Protein AF-G0RBZ3-F1 (afdb_monomer_lite)

Sequence (158 aa):
MSDEHDSHSIGSASHVHPIERSDSSVSTTPSDQNEPIIHQPIPTRPRLPSRKSSGPLVVPRDSSAVGPVDSHFGPDDVRAMSPRRTNEDLDKLGKEAREELRKHAKLLQESLLTIFNRIEAVREEHDKLDNNNKFLQKYIGDLMSTSKITATGSRGKK

Organism: Hypocrea jecorina (strain QM6a) (NCBI:txid431241)

Foldseek 3Di:
DDDDDDDDDDPPDPPPDDPDDPPDDDDDDDDDDDDPPPPDPDPDDPDDPDDDDDPDPDDDPPDPPDDPDPDDADPPRPVVVDDDDDPVNVVVVVVVVVVVVVVVVVVVVVVVVVVVVVVVVVVVVVVVVVVVVVVVVVVVVVVVVVCVVVVVVPPPDD

Radius of gyration: 41.79 Å; chains: 1; bounding box: 90×66×111 Å

pLDDT: mean 75.43, std 19.44, range [35.72, 98.69]

Secondary structure (DSSP, 8-state):
----------------------------PPPSS------PPP-PPPPPP-PPP-------TT-TTSS-------TT-TTTSS-PPPHHHHHHHHHHHHHHHHHHHHHHHHHHHHHHHHHHHHHHHHHHHHHHHHHHHHHHHHHHHHHHHHHHTTS---

Structure (mmCIF, N/CA/C/O backbone):
data_AF-G0RBZ3-F1
#
_entry.id   AF-G0RBZ3-F1
#
loop_
_atom_site.group_PDB
_atom_site.id
_atom_site.type_symbol
_atom_site.label_atom_id
_atom_site.label_alt_id
_atom_site.label_comp_id
_atom_site.label_asym_id
_atom_site.label_entity_id
_atom_site.label_seq_id
_atom_site.pdbx_PDB_ins_code
_atom_site.Cartn_x
_atom_site.Cartn_y
_atom_site.Cartn_z
_atom_site.occupancy
_atom_site.B_iso_or_equiv
_atom_site.auth_seq_id
_atom_site.auth_comp_id
_atom_site.auth_asym_id
_atom_site.auth_atom_id
_atom_site.pdbx_PDB_model_num
ATOM 1 N N . MET A 1 1 ? -18.140 -24.881 13.057 1.00 43.56 1 MET A N 1
ATOM 2 C CA . MET A 1 1 ? -17.902 -26.338 13.102 1.00 43.56 1 MET A CA 1
ATOM 3 C C . MET A 1 1 ? -17.734 -26.753 11.650 1.00 43.56 1 MET A C 1
ATOM 5 O O . MET A 1 1 ? -18.714 -26.680 10.928 1.00 43.56 1 MET A O 1
ATOM 9 N N . SER A 1 2 ? -16.530 -26.935 11.118 1.00 42.66 2 SER A N 1
ATOM 10 C CA . SER A 1 2 ? -15.400 -27.667 11.701 1.00 42.66 2 SER A CA 1
ATOM 11 C C . SER A 1 2 ? -14.045 -27.040 11.360 1.00 42.66 2 SER A C 1
ATOM 13 O O . SER A 1 2 ? -13.880 -26.459 10.289 1.00 42.66 2 SER A O 1
ATOM 15 N N . ASP A 1 3 ? -13.125 -27.170 12.312 1.00 43.09 3 ASP A N 1
ATOM 16 C CA . ASP A 1 3 ? -11.684 -26.961 12.197 1.00 43.09 3 ASP A CA 1
ATOM 17 C C . ASP A 1 3 ? -11.029 -28.042 11.330 1.00 43.09 3 ASP A C 1
ATOM 19 O O . ASP A 1 3 ? -11.391 -29.207 11.460 1.00 43.09 3 ASP A O 1
ATOM 23 N N . GLU A 1 4 ? -10.010 -27.673 10.551 1.00 47.19 4 GLU A N 1
ATOM 24 C CA . GLU A 1 4 ? -8.848 -28.533 10.296 1.00 47.19 4 GLU A CA 1
ATOM 25 C C . GLU A 1 4 ? -7.664 -27.668 9.837 1.00 47.19 4 GLU A C 1
ATOM 27 O O . GLU A 1 4 ? -7.682 -27.016 8.791 1.00 47.19 4 GLU A O 1
ATOM 32 N N . HIS A 1 5 ? -6.648 -27.612 10.697 1.00 44.94 5 HIS A N 1
ATOM 33 C CA . HIS A 1 5 ? -5.318 -27.119 10.385 1.00 44.94 5 HIS A CA 1
ATOM 34 C C . HIS A 1 5 ? -4.581 -28.196 9.594 1.00 44.94 5 HIS A C 1
ATOM 36 O O . HIS A 1 5 ? -4.490 -29.320 10.075 1.00 44.94 5 HIS A O 1
ATOM 42 N N . ASP A 1 6 ? -3.949 -27.825 8.481 1.00 40.25 6 ASP A N 1
ATOM 43 C CA . ASP A 1 6 ? -2.777 -28.563 8.029 1.00 40.25 6 ASP A CA 1
ATOM 44 C C . ASP A 1 6 ? -1.680 -27.623 7.535 1.00 40.25 6 ASP A C 1
ATOM 46 O O . ASP A 1 6 ? -1.848 -26.758 6.672 1.00 40.25 6 ASP A O 1
ATOM 50 N N . SER A 1 7 ? -0.543 -27.771 8.195 1.00 47.56 7 SER A N 1
ATOM 51 C CA . SER A 1 7 ? 0.681 -27.015 8.032 1.00 47.56 7 SER A CA 1
ATOM 52 C C . SER A 1 7 ? 1.616 -27.775 7.102 1.00 47.56 7 SER A C 1
ATOM 54 O O . SER A 1 7 ? 2.231 -28.755 7.518 1.00 47.56 7 SER A O 1
ATOM 56 N N . HIS A 1 8 ? 1.811 -27.278 5.881 1.00 39.62 8 HIS A N 1
ATOM 57 C CA . HIS A 1 8 ? 2.893 -27.744 5.017 1.00 39.62 8 HIS A CA 1
ATOM 58 C C . HIS A 1 8 ? 3.814 -26.592 4.627 1.00 39.62 8 HIS A C 1
ATOM 60 O O . HIS A 1 8 ? 3.578 -25.817 3.704 1.00 39.62 8 HIS A O 1
ATOM 66 N N . SER A 1 9 ? 4.895 -26.515 5.398 1.00 43.41 9 SER A N 1
ATOM 67 C CA . SER A 1 9 ? 6.136 -25.829 5.071 1.00 43.41 9 SER A CA 1
ATOM 68 C C . SER A 1 9 ? 6.732 -26.465 3.812 1.00 43.41 9 SER A C 1
ATOM 70 O O . SER A 1 9 ? 7.036 -27.658 3.814 1.00 43.41 9 SER A O 1
ATOM 72 N N . ILE A 1 10 ? 6.894 -25.697 2.734 1.00 43.69 10 ILE A N 1
ATOM 73 C CA . ILE A 1 10 ? 7.601 -26.146 1.531 1.00 43.69 10 ILE A CA 1
ATOM 74 C C . ILE A 1 10 ? 8.812 -25.238 1.373 1.00 43.69 10 ILE A C 1
ATOM 76 O O . ILE A 1 10 ? 8.726 -24.114 0.881 1.00 43.69 10 ILE A O 1
ATOM 80 N N . GLY A 1 11 ? 9.949 -25.732 1.862 1.00 35.72 11 GLY A N 1
ATOM 81 C CA . GLY A 1 11 ? 11.248 -25.153 1.571 1.00 35.72 11 GLY A CA 1
ATOM 82 C C . GLY A 1 11 ? 11.488 -25.184 0.066 1.00 35.72 11 GLY A C 1
ATOM 83 O O . GLY A 1 11 ? 11.382 -26.236 -0.564 1.00 35.72 11 GLY A O 1
ATOM 84 N N . SER A 1 12 ? 11.818 -24.025 -0.502 1.00 39.88 12 SER A N 1
ATOM 85 C CA . SER A 1 12 ? 12.295 -23.893 -1.876 1.00 39.88 12 SER A CA 1
ATOM 86 C C . SER A 1 12 ? 13.642 -24.598 -2.017 1.00 39.88 12 SER A C 1
ATOM 88 O O . SER A 1 12 ? 14.704 -23.987 -1.914 1.00 39.88 12 SER A O 1
ATOM 90 N N . ALA A 1 13 ? 13.593 -25.911 -2.228 1.00 43.94 13 ALA A N 1
ATOM 91 C CA . ALA A 1 13 ? 14.715 -26.677 -2.725 1.00 43.94 13 ALA A CA 1
ATOM 92 C C . ALA A 1 13 ? 15.006 -26.200 -4.153 1.00 43.94 13 ALA A C 1
ATOM 94 O O . ALA A 1 13 ? 14.167 -26.278 -5.049 1.00 43.94 13 ALA A O 1
ATOM 95 N N . SER A 1 14 ? 16.206 -25.663 -4.329 1.00 45.31 14 SER A N 1
ATOM 96 C CA . SER A 1 14 ? 16.840 -25.318 -5.595 1.00 45.31 14 SER A CA 1
ATOM 97 C C . SER A 1 14 ? 16.641 -26.422 -6.636 1.00 45.31 14 SER A C 1
ATOM 99 O O . SER A 1 14 ? 17.312 -27.456 -6.594 1.00 45.31 14 SER A O 1
ATOM 101 N N . HIS A 1 15 ? 15.724 -26.199 -7.576 1.00 40.47 15 HIS A N 1
ATOM 102 C CA . HIS A 1 15 ? 15.528 -27.065 -8.727 1.00 40.47 15 HIS A CA 1
ATOM 103 C C . HIS A 1 15 ? 16.666 -26.812 -9.725 1.00 40.47 15 HIS A C 1
ATOM 105 O O . HIS A 1 15 ? 16.614 -25.925 -10.573 1.00 40.47 15 HIS A O 1
ATOM 111 N N . VAL A 1 16 ? 17.754 -27.560 -9.555 1.00 45.50 16 VAL A N 1
ATOM 112 C CA . VAL A 1 16 ? 18.815 -27.679 -10.552 1.00 45.50 16 VAL A CA 1
ATOM 113 C C . VAL A 1 16 ? 18.256 -28.566 -11.659 1.00 45.50 16 VAL A C 1
ATOM 115 O O . VAL A 1 16 ? 18.153 -29.775 -11.482 1.00 45.50 16 VAL A O 1
ATOM 118 N N . HIS A 1 17 ? 17.848 -27.975 -12.780 1.00 49.06 17 HIS A N 1
ATOM 119 C CA . HIS A 1 17 ? 17.523 -28.742 -13.980 1.00 49.06 17 HIS A CA 1
ATOM 120 C C . HIS A 1 17 ? 18.808 -29.419 -14.484 1.00 49.06 17 HIS A C 1
ATOM 122 O O . HIS A 1 17 ? 19.746 -28.706 -14.860 1.00 49.06 17 HIS A O 1
ATOM 128 N N . PRO A 1 18 ? 18.904 -30.760 -14.512 1.00 54.59 18 PRO A N 1
ATOM 129 C CA . PRO A 1 18 ? 19.984 -31.399 -15.233 1.00 54.59 18 PRO A CA 1
ATOM 130 C C . PRO A 1 18 ? 19.702 -31.203 -16.723 1.00 54.59 18 PRO A C 1
ATOM 132 O O . PRO A 1 18 ? 18.629 -31.536 -17.221 1.00 54.59 18 PRO A O 1
ATOM 135 N N . ILE A 1 19 ? 20.656 -30.612 -17.439 1.00 55.06 19 ILE A N 1
ATOM 136 C CA . ILE A 1 19 ? 20.645 -30.595 -18.902 1.00 55.06 19 ILE A CA 1
ATOM 137 C C . ILE A 1 19 ? 20.833 -32.047 -19.342 1.00 55.06 19 ILE A C 1
ATOM 139 O O . ILE A 1 19 ? 21.954 -32.557 -19.361 1.00 55.06 19 ILE A O 1
ATOM 143 N N . GLU A 1 20 ? 19.733 -32.730 -19.644 1.00 51.28 20 GLU A N 1
ATOM 144 C CA . GLU A 1 20 ? 19.790 -34.032 -20.292 1.00 51.28 20 GLU A CA 1
ATOM 145 C C . GLU A 1 20 ? 20.354 -33.844 -21.700 1.00 51.28 20 GLU A C 1
ATOM 147 O O . GLU A 1 20 ? 19.774 -33.178 -22.560 1.00 51.28 20 GLU A O 1
ATOM 152 N N . ARG A 1 21 ? 21.546 -34.397 -21.927 1.00 53.53 21 ARG A N 1
ATOM 153 C CA . ARG A 1 21 ? 22.134 -34.498 -23.260 1.00 53.53 21 ARG A CA 1
ATOM 154 C C . ARG A 1 21 ? 21.439 -35.662 -23.957 1.00 53.53 21 ARG A C 1
ATOM 156 O O . ARG A 1 21 ? 21.652 -36.816 -23.601 1.00 53.53 21 ARG A O 1
ATOM 163 N N . SER A 1 22 ? 20.573 -35.354 -24.918 1.00 52.97 22 SER A N 1
ATOM 164 C CA . SER A 1 22 ? 19.951 -36.360 -25.776 1.00 52.97 22 SER A CA 1
ATOM 165 C C . SER A 1 22 ? 20.988 -36.922 -26.750 1.00 52.97 22 SER A C 1
ATOM 167 O O . SER A 1 22 ? 21.150 -36.426 -27.863 1.00 52.97 22 SER A O 1
ATOM 169 N N . ASP A 1 23 ? 21.686 -37.975 -26.338 1.00 53.31 23 ASP A N 1
ATOM 170 C CA . ASP A 1 23 ? 22.561 -38.760 -27.208 1.00 53.31 23 ASP A CA 1
ATOM 171 C C . ASP A 1 23 ? 21.753 -39.919 -27.818 1.00 53.31 23 ASP A C 1
ATOM 173 O O . ASP A 1 23 ? 22.007 -41.097 -27.569 1.00 53.31 23 ASP A O 1
ATOM 177 N N . SER A 1 24 ? 20.719 -39.608 -28.601 1.00 50.03 24 SER A N 1
ATOM 178 C CA . SER A 1 24 ? 19.924 -40.632 -29.284 1.00 50.03 24 SER A CA 1
ATOM 179 C C . SER A 1 24 ? 20.700 -41.194 -30.480 1.00 50.03 24 SER A C 1
ATOM 181 O O . SER A 1 24 ? 20.631 -40.670 -31.592 1.00 50.03 24 SER A O 1
ATOM 183 N N . SER A 1 25 ? 21.446 -42.271 -30.236 1.00 50.47 25 SER A N 1
ATOM 184 C CA . SER A 1 25 ? 22.011 -43.141 -31.270 1.00 50.47 25 SER A CA 1
ATOM 185 C C . SER A 1 25 ? 21.053 -44.313 -31.480 1.00 50.47 25 SER A C 1
ATOM 187 O O . SER A 1 25 ? 21.053 -45.260 -30.697 1.00 50.47 25 SER A O 1
ATOM 189 N N . VAL A 1 26 ? 20.207 -44.255 -32.512 1.00 57.97 26 VAL A N 1
ATOM 190 C CA . VAL A 1 26 ? 19.445 -45.432 -32.951 1.00 57.97 26 VAL A CA 1
ATOM 191 C C . VAL A 1 26 ? 20.432 -46.390 -33.622 1.00 57.97 26 VAL A C 1
ATOM 193 O O . VAL A 1 26 ? 20.972 -46.106 -34.687 1.00 57.97 26 VAL A O 1
ATOM 196 N N . SER A 1 27 ? 20.717 -47.500 -32.945 1.00 50.28 27 SER A N 1
ATOM 197 C CA . SER A 1 27 ? 21.435 -48.645 -33.500 1.00 50.28 27 SER A CA 1
ATOM 198 C C . SER A 1 27 ? 20.389 -49.651 -33.966 1.00 50.28 27 SER A C 1
ATOM 200 O O . SER A 1 27 ? 19.731 -50.284 -33.144 1.00 50.28 27 SER A O 1
ATOM 202 N N . THR A 1 28 ? 20.178 -49.758 -35.275 1.00 53.69 28 THR A N 1
ATOM 203 C CA . THR A 1 28 ? 19.342 -50.804 -35.870 1.00 53.69 28 THR A CA 1
ATOM 204 C C . THR A 1 28 ? 20.204 -52.035 -36.144 1.00 53.69 28 THR A C 1
ATOM 206 O O . THR A 1 28 ? 21.032 -52.044 -37.052 1.00 53.69 28 THR A O 1
ATOM 209 N N . THR A 1 29 ? 20.023 -53.090 -35.350 1.00 54.47 29 THR A N 1
ATOM 210 C CA . THR A 1 29 ? 20.493 -54.441 -35.681 1.00 54.47 29 THR A CA 1
ATOM 211 C C . THR A 1 29 ? 19.477 -55.103 -36.621 1.00 54.47 29 THR A C 1
ATOM 213 O O . THR A 1 29 ? 18.275 -54.993 -36.372 1.00 54.47 29 THR A O 1
ATOM 216 N N . PRO A 1 30 ? 19.892 -55.780 -37.708 1.00 47.78 30 PRO A N 1
ATOM 217 C CA . PRO A 1 30 ? 18.943 -56.487 -38.556 1.00 47.78 30 PRO A CA 1
ATOM 218 C C . PRO A 1 30 ? 18.509 -57.777 -37.850 1.00 47.78 30 PRO A C 1
ATOM 220 O O . PRO A 1 30 ? 19.339 -58.620 -37.515 1.00 47.78 30 PRO A O 1
ATOM 223 N N . SER A 1 31 ? 17.208 -57.915 -37.599 1.00 43.69 31 SER A N 1
ATOM 224 C CA . SER A 1 31 ? 16.583 -59.192 -37.254 1.00 43.69 31 SER A CA 1
ATOM 225 C C . SER A 1 31 ? 15.957 -59.761 -38.525 1.00 43.69 31 SER A C 1
ATOM 227 O O . SER A 1 31 ? 15.218 -59.060 -39.216 1.00 43.69 31 SER A O 1
ATOM 229 N N . ASP A 1 32 ? 16.304 -61.005 -38.853 1.00 56.09 32 ASP A N 1
ATOM 230 C CA . ASP A 1 32 ? 15.738 -61.775 -39.960 1.00 56.09 32 ASP A CA 1
ATOM 231 C C . ASP A 1 32 ? 14.233 -61.965 -39.748 1.00 56.09 32 ASP A C 1
ATOM 233 O O . ASP A 1 32 ? 13.823 -62.846 -38.989 1.00 56.09 32 ASP A O 1
ATOM 237 N N . GLN A 1 33 ? 13.418 -61.130 -40.403 1.00 53.00 33 GLN A N 1
ATOM 238 C CA . GLN A 1 33 ? 12.020 -61.410 -40.752 1.00 53.00 33 GLN A CA 1
ATOM 239 C C . GLN A 1 33 ? 11.442 -60.308 -41.664 1.00 53.00 33 GLN A C 1
ATOM 241 O O . GLN A 1 33 ? 10.968 -59.277 -41.211 1.00 53.00 33 GLN A O 1
ATOM 246 N N . ASN A 1 34 ? 11.524 -60.557 -42.974 1.00 57.09 34 ASN A N 1
ATOM 247 C CA . ASN A 1 34 ? 10.521 -60.274 -44.013 1.00 57.09 34 ASN A CA 1
ATOM 248 C C . ASN A 1 34 ? 9.634 -59.000 -43.908 1.00 57.09 34 ASN A C 1
ATOM 250 O O . ASN A 1 34 ? 8.420 -59.091 -44.067 1.00 57.09 34 ASN A O 1
ATOM 254 N N . GLU A 1 35 ? 10.229 -57.816 -43.741 1.00 55.66 35 GLU A N 1
ATOM 255 C CA . GLU A 1 35 ? 9.562 -56.507 -43.889 1.00 55.66 35 GLU A CA 1
ATOM 256 C C . GLU A 1 35 ? 10.208 -55.697 -45.037 1.00 55.66 35 GLU A C 1
ATOM 258 O O . GLU A 1 35 ? 11.412 -55.840 -45.283 1.00 55.66 35 GLU A O 1
ATOM 263 N N . PRO A 1 36 ? 9.459 -54.849 -45.777 1.00 53.50 36 PRO A N 1
ATOM 264 C CA . PRO A 1 36 ? 10.002 -54.073 -46.887 1.00 53.50 36 PRO A CA 1
ATOM 265 C C . PRO A 1 36 ? 11.036 -53.063 -46.374 1.00 53.50 36 PRO A C 1
ATOM 267 O O . PRO A 1 36 ? 10.714 -52.077 -45.712 1.00 53.50 36 PRO A O 1
ATOM 270 N N . ILE A 1 37 ? 12.302 -53.317 -46.702 1.00 59.62 37 ILE A N 1
ATOM 271 C CA . ILE A 1 37 ? 13.450 -52.485 -46.342 1.00 59.62 37 ILE A CA 1
ATOM 272 C C . ILE A 1 37 ? 13.285 -51.113 -47.009 1.00 59.62 37 ILE A C 1
ATOM 274 O O . ILE A 1 37 ? 13.530 -50.939 -48.204 1.00 59.62 37 ILE A O 1
ATOM 278 N N . ILE A 1 38 ? 12.861 -50.113 -46.235 1.00 60.59 38 ILE A N 1
ATOM 279 C CA . ILE A 1 38 ? 12.893 -48.712 -46.652 1.00 60.59 38 ILE A CA 1
ATOM 280 C C . ILE A 1 38 ? 14.372 -48.307 -46.740 1.00 60.59 38 ILE A C 1
ATOM 282 O O . ILE A 1 38 ? 14.997 -47.943 -45.746 1.00 60.59 38 ILE A O 1
ATOM 286 N N . HIS A 1 39 ? 14.946 -48.390 -47.944 1.00 60.34 39 HIS A N 1
ATOM 287 C CA . HIS A 1 39 ? 16.285 -47.895 -48.275 1.00 60.34 39 HIS A CA 1
ATOM 288 C C . HIS A 1 39 ? 16.308 -46.357 -48.273 1.00 60.34 39 HIS A C 1
ATOM 290 O O . HIS A 1 39 ? 16.490 -45.718 -49.308 1.00 60.34 39 HIS A O 1
ATOM 296 N N . GLN A 1 40 ? 16.101 -45.734 -47.115 1.00 67.06 40 GLN A N 1
ATOM 297 C CA . GLN A 1 40 ? 16.446 -44.327 -46.947 1.00 67.06 40 GLN A CA 1
ATOM 298 C C . GLN A 1 40 ? 17.955 -44.229 -46.685 1.00 67.06 40 GLN A C 1
ATOM 300 O O . GLN A 1 40 ? 18.455 -44.890 -45.770 1.00 67.06 40 GLN A O 1
ATOM 305 N N . PRO A 1 41 ? 18.714 -43.447 -47.477 1.00 73.00 41 PRO A N 1
ATOM 306 C CA . PRO A 1 41 ? 20.130 -43.250 -47.215 1.00 73.00 41 PRO A CA 1
ATOM 307 C C . PRO A 1 41 ? 20.286 -42.573 -45.854 1.00 73.00 41 PRO A C 1
ATOM 309 O O . PRO A 1 41 ? 19.720 -41.507 -45.614 1.00 73.00 41 PRO A O 1
ATOM 312 N N . ILE A 1 42 ? 21.053 -43.201 -44.962 1.00 74.56 42 ILE A N 1
ATOM 313 C CA . ILE A 1 42 ? 21.401 -42.637 -43.655 1.00 74.56 42 ILE A CA 1
ATOM 314 C C . ILE A 1 42 ? 22.051 -41.267 -43.908 1.00 74.56 42 ILE A C 1
ATOM 316 O O . ILE A 1 42 ? 23.078 -41.219 -44.594 1.00 74.56 42 ILE A O 1
ATOM 320 N N . PRO A 1 43 ? 21.495 -40.154 -43.389 1.00 75.75 43 PRO A N 1
ATOM 321 C CA . PRO A 1 43 ? 22.079 -38.834 -43.573 1.00 75.75 43 PRO A CA 1
ATOM 322 C C . PRO A 1 43 ? 23.495 -38.808 -42.998 1.00 75.75 43 PRO A C 1
ATOM 324 O O . PRO A 1 43 ? 23.706 -38.822 -41.784 1.00 75.75 43 PRO A O 1
ATOM 327 N N . THR A 1 44 ? 24.499 -38.791 -43.870 1.00 76.50 44 THR A N 1
ATOM 328 C CA . THR A 1 44 ? 25.891 -38.689 -43.441 1.00 76.50 44 THR A CA 1
ATOM 329 C C . THR A 1 44 ? 26.151 -37.268 -42.967 1.00 76.50 44 THR A C 1
ATOM 331 O O . THR A 1 44 ? 26.032 -36.320 -43.745 1.00 76.50 44 THR A O 1
ATOM 334 N N . ARG A 1 45 ? 26.529 -37.109 -41.694 1.00 80.25 45 ARG A N 1
ATOM 335 C CA . ARG A 1 45 ? 26.946 -35.814 -41.145 1.00 80.25 45 ARG A CA 1
ATOM 336 C C . ARG A 1 45 ? 28.090 -35.242 -42.006 1.00 80.25 45 ARG A C 1
ATOM 338 O O . ARG A 1 45 ? 29.111 -35.921 -42.152 1.00 80.25 45 ARG A O 1
ATOM 345 N N . PRO A 1 46 ? 27.973 -34.007 -42.531 1.00 83.88 46 PRO A N 1
ATOM 346 C CA . PRO A 1 46 ? 29.070 -33.333 -43.216 1.00 83.88 46 PRO A CA 1
ATOM 347 C C . PRO A 1 46 ? 30.322 -33.304 -42.338 1.00 83.88 46 PRO A C 1
ATOM 349 O O . PRO A 1 46 ? 30.243 -33.043 -41.133 1.00 83.88 46 PRO A O 1
ATOM 352 N N . ARG A 1 47 ? 31.489 -33.588 -42.925 1.00 80.62 47 ARG A N 1
ATOM 353 C CA . ARG A 1 47 ? 32.753 -33.566 -42.183 1.00 80.62 47 ARG A CA 1
ATOM 354 C C . ARG A 1 47 ? 33.006 -32.150 -41.672 1.00 80.62 47 ARG A C 1
ATOM 356 O O . ARG A 1 47 ? 33.094 -31.211 -42.458 1.00 80.62 47 ARG A O 1
ATOM 363 N N . LEU A 1 48 ? 33.126 -32.013 -40.352 1.00 78.88 48 LEU A N 1
ATOM 364 C CA . LEU A 1 48 ? 33.532 -30.756 -39.734 1.00 78.88 48 LEU A CA 1
ATOM 365 C C . LEU A 1 48 ? 34.917 -30.366 -40.278 1.00 78.88 48 LEU A C 1
ATOM 367 O O . LEU A 1 48 ? 35.802 -31.228 -40.326 1.00 78.88 48 LEU A O 1
ATOM 371 N N . PRO A 1 49 ? 35.129 -29.102 -40.680 1.00 81.44 49 PRO A N 1
ATOM 372 C CA . PRO A 1 49 ? 36.446 -28.627 -41.075 1.00 81.44 49 PRO A CA 1
ATOM 373 C C . PRO A 1 49 ? 37.452 -28.894 -39.955 1.00 81.44 49 PRO A C 1
ATOM 375 O O . PRO A 1 49 ? 37.190 -28.592 -38.787 1.00 81.44 49 PRO A O 1
ATOM 378 N N . SER A 1 50 ? 38.609 -29.455 -40.305 1.00 79.81 50 SER A N 1
ATOM 379 C CA . SER A 1 50 ? 39.698 -29.661 -39.352 1.00 79.81 50 SER A CA 1
ATOM 380 C C . SER A 1 50 ? 40.151 -28.306 -38.808 1.00 79.81 50 SER A C 1
ATOM 382 O O . SER A 1 50 ? 40.743 -27.503 -39.531 1.00 79.81 50 SER A O 1
ATOM 384 N N . ARG A 1 51 ? 39.874 -28.028 -37.532 1.00 78.44 51 ARG A N 1
ATOM 385 C CA . ARG A 1 51 ? 40.389 -26.832 -36.855 1.00 78.44 51 ARG A CA 1
ATOM 386 C C . ARG A 1 51 ? 41.851 -27.082 -36.481 1.00 78.44 51 ARG A C 1
ATOM 388 O O . ARG A 1 51 ? 42.165 -28.113 -35.896 1.00 78.44 51 ARG A O 1
ATOM 395 N N . LYS A 1 52 ? 42.746 -26.146 -36.810 1.00 81.12 52 LYS A N 1
ATOM 396 C CA . LYS A 1 52 ? 44.130 -26.157 -36.304 1.00 81.12 52 LYS A CA 1
ATOM 397 C C . LYS A 1 52 ? 44.092 -26.042 -34.774 1.00 81.12 52 LYS A C 1
ATOM 399 O O . LYS A 1 52 ? 43.271 -25.284 -34.253 1.00 81.12 52 LYS A O 1
ATOM 404 N N . SER A 1 53 ? 44.950 -26.771 -34.060 1.00 77.69 53 SER A N 1
ATOM 405 C CA . SER A 1 53 ? 45.099 -26.589 -32.615 1.00 77.69 53 SER A CA 1
ATOM 406 C C . SER A 1 53 ? 45.579 -25.160 -32.342 1.00 77.69 53 SER A C 1
ATOM 408 O O . SER A 1 53 ? 46.624 -24.735 -32.833 1.00 77.69 53 SER A O 1
ATOM 410 N N . SER A 1 54 ? 44.791 -24.380 -31.600 1.00 73.31 54 SER A N 1
ATOM 411 C CA . SER A 1 54 ? 45.243 -23.087 -31.090 1.00 73.31 54 SER A CA 1
ATOM 412 C C . SER A 1 54 ? 46.243 -23.377 -29.978 1.00 73.31 54 SER A C 1
ATOM 414 O O . SER A 1 54 ? 45.871 -23.995 -28.981 1.00 73.31 54 SER A O 1
ATOM 416 N N . GLY A 1 55 ? 47.507 -23.009 -30.182 1.00 80.50 55 GLY A N 1
ATOM 417 C CA . GLY A 1 55 ? 48.566 -23.155 -29.186 1.00 80.50 55 GLY A CA 1
ATOM 418 C C . GLY A 1 55 ? 48.276 -22.414 -27.867 1.00 80.50 55 GLY A C 1
ATOM 419 O O . GLY A 1 55 ? 47.172 -21.909 -27.657 1.00 80.50 55 GLY A O 1
ATOM 420 N N . PRO A 1 56 ? 49.256 -22.351 -26.952 1.00 77.00 56 PRO A N 1
ATOM 421 C CA . PRO A 1 56 ? 49.072 -21.755 -25.632 1.00 77.00 56 PRO A CA 1
ATOM 422 C C . PRO A 1 56 ? 48.529 -20.323 -25.719 1.00 77.00 56 PRO A C 1
ATOM 424 O O . PRO A 1 56 ? 49.038 -19.492 -26.464 1.00 77.00 56 PRO A O 1
ATOM 427 N N . LEU A 1 57 ? 47.504 -20.042 -24.911 1.00 70.44 57 LEU A N 1
ATOM 428 C CA . LEU A 1 57 ? 46.748 -18.782 -24.879 1.00 70.44 57 LEU A CA 1
ATOM 429 C C . LEU A 1 57 ? 47.520 -17.615 -24.222 1.00 70.44 57 LEU A C 1
ATOM 431 O O . LEU A 1 57 ? 46.932 -16.595 -23.872 1.00 70.44 57 LEU A O 1
ATOM 435 N N . VAL A 1 58 ? 48.824 -17.788 -23.991 1.00 79.00 58 VAL A N 1
ATOM 436 C CA . VAL A 1 58 ? 49.675 -16.830 -23.281 1.00 79.00 58 VAL A CA 1
ATOM 437 C C . VAL A 1 58 ? 50.142 -15.775 -24.269 1.00 79.00 58 VAL A C 1
ATOM 439 O O . VAL A 1 58 ? 50.977 -16.039 -25.131 1.00 79.00 58 VAL A O 1
ATOM 442 N N . VAL A 1 59 ? 49.602 -14.570 -24.126 1.00 77.25 59 VAL A N 1
ATOM 443 C CA . VAL A 1 59 ? 49.982 -13.415 -24.933 1.00 77.25 59 VAL A CA 1
ATOM 444 C C . VAL A 1 59 ? 50.799 -12.448 -24.062 1.00 77.25 59 VAL A C 1
ATOM 446 O O . VAL A 1 59 ? 50.358 -12.128 -22.955 1.00 77.25 59 VAL A O 1
ATOM 449 N N . PRO A 1 60 ? 51.987 -11.990 -24.508 1.00 84.69 60 PRO A N 1
ATOM 450 C CA . PRO A 1 60 ? 52.766 -10.975 -23.800 1.00 84.69 60 PRO A CA 1
ATOM 451 C C . PRO A 1 60 ? 51.959 -9.700 -23.540 1.00 84.69 60 PRO A C 1
ATOM 453 O O . PRO A 1 60 ? 51.140 -9.299 -24.366 1.00 84.69 60 PRO A O 1
ATOM 456 N N . ARG A 1 61 ? 52.229 -9.039 -22.409 1.00 77.50 61 ARG A N 1
ATOM 457 C CA . ARG A 1 61 ? 51.468 -7.873 -21.927 1.00 77.50 61 ARG A CA 1
ATOM 458 C C . ARG A 1 61 ? 51.448 -6.689 -22.906 1.00 77.50 61 ARG A C 1
ATOM 460 O O . ARG A 1 61 ? 50.486 -5.932 -22.894 1.00 77.50 61 ARG A O 1
ATOM 467 N N . ASP A 1 62 ? 52.454 -6.590 -23.773 1.00 80.25 62 ASP A N 1
ATOM 468 C CA . ASP A 1 62 ? 52.610 -5.510 -24.757 1.00 80.25 62 ASP A CA 1
ATOM 469 C C . ASP A 1 62 ? 52.154 -5.915 -26.174 1.00 80.25 62 ASP A C 1
ATOM 471 O O . ASP A 1 62 ? 52.438 -5.232 -27.157 1.00 80.25 62 ASP A O 1
ATOM 475 N N . SER A 1 63 ? 51.480 -7.061 -26.319 1.00 75.62 63 SER A N 1
ATOM 476 C CA . SER A 1 63 ? 51.015 -7.535 -27.622 1.00 75.62 63 SER A CA 1
ATOM 477 C C . SER A 1 63 ? 49.758 -6.797 -28.081 1.00 75.62 63 SER A C 1
ATOM 479 O O . SER A 1 63 ? 48.754 -6.750 -27.374 1.00 75.62 63 SER A O 1
ATOM 481 N N . SER A 1 64 ? 49.765 -6.335 -29.332 1.00 70.69 64 SER A N 1
ATOM 482 C CA . SER A 1 64 ? 48.592 -5.778 -30.021 1.00 70.69 64 SER A CA 1
ATOM 483 C C . SER A 1 64 ? 47.503 -6.812 -30.344 1.00 70.69 64 SER A C 1
ATOM 485 O O . SER A 1 64 ? 46.450 -6.451 -30.860 1.00 70.69 64 SER A O 1
ATOM 487 N N . ALA A 1 65 ? 47.731 -8.097 -30.047 1.00 66.88 65 ALA A N 1
ATOM 488 C CA . ALA A 1 65 ? 46.775 -9.176 -30.291 1.00 66.88 65 ALA A CA 1
ATOM 489 C C . ALA A 1 65 ? 45.614 -9.224 -29.276 1.00 66.88 65 ALA A C 1
ATOM 491 O O . ALA A 1 65 ? 44.676 -9.997 -29.468 1.00 66.88 65 ALA A O 1
ATOM 492 N N . VAL A 1 66 ? 45.669 -8.434 -28.195 1.00 67.56 66 VAL A N 1
ATOM 493 C CA . VAL A 1 66 ? 44.643 -8.393 -27.142 1.00 67.56 66 VAL A CA 1
ATOM 494 C C . VAL A 1 66 ? 44.072 -6.981 -27.041 1.00 67.56 66 VAL A C 1
ATOM 496 O O . VAL A 1 66 ? 44.745 -6.044 -26.628 1.00 67.56 66 VAL A O 1
ATOM 499 N N . GLY A 1 67 ? 42.806 -6.838 -27.420 1.00 67.00 67 GLY A N 1
ATOM 500 C CA . GLY A 1 67 ? 42.046 -5.591 -27.396 1.00 67.00 67 GLY A CA 1
ATOM 501 C C . GLY A 1 67 ? 40.689 -5.788 -28.076 1.00 67.00 67 GLY A C 1
ATOM 502 O O . GLY A 1 67 ? 40.436 -6.875 -28.601 1.00 67.00 67 GLY A O 1
ATOM 503 N N . PRO A 1 68 ? 39.795 -4.785 -28.069 1.00 63.16 68 PRO A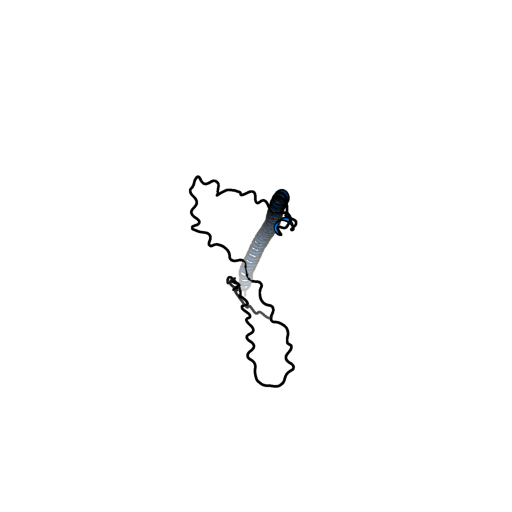 N 1
ATOM 504 C CA . PRO A 1 68 ? 38.597 -4.812 -28.900 1.00 63.16 68 PRO A CA 1
ATOM 505 C C . PRO A 1 68 ? 39.020 -4.962 -30.367 1.00 63.16 68 PRO A C 1
ATOM 507 O O . PRO A 1 68 ? 39.542 -4.029 -30.969 1.00 63.16 68 PRO A O 1
ATOM 510 N N . VAL A 1 69 ? 38.879 -6.167 -30.919 1.00 67.88 69 VAL A N 1
ATOM 511 C CA . VAL A 1 69 ? 39.170 -6.423 -32.330 1.00 67.88 69 VAL A CA 1
ATOM 512 C C . VAL A 1 69 ? 37.945 -6.001 -33.120 1.00 67.88 69 VAL A C 1
ATOM 514 O O . VAL A 1 69 ? 36.887 -6.633 -33.001 1.00 67.88 69 VAL A O 1
ATOM 517 N N . ASP A 1 70 ? 38.100 -4.965 -33.943 1.00 65.19 70 ASP A N 1
ATOM 518 C CA . ASP A 1 70 ? 37.125 -4.623 -34.972 1.00 65.19 70 ASP A CA 1
ATOM 519 C C . ASP A 1 70 ? 36.979 -5.822 -35.906 1.00 65.19 70 ASP A C 1
ATOM 521 O O . ASP A 1 70 ? 37.808 -6.133 -36.763 1.00 65.19 70 ASP A O 1
ATOM 525 N N . SER A 1 71 ? 35.927 -6.585 -35.643 1.00 69.75 71 SER A N 1
ATOM 526 C CA . SER A 1 71 ? 35.645 -7.825 -36.336 1.00 69.75 71 SER A CA 1
ATOM 527 C C . SER A 1 71 ? 35.033 -7.461 -37.682 1.00 69.75 71 SER A C 1
ATOM 529 O O . SER A 1 71 ? 33.833 -7.213 -37.771 1.00 69.75 71 SER A O 1
ATOM 531 N N . HIS A 1 72 ? 35.846 -7.404 -38.736 1.00 71.69 72 HIS A N 1
ATOM 532 C CA . HIS A 1 72 ? 35.330 -7.252 -40.093 1.00 71.69 72 HIS A CA 1
ATOM 533 C C . HIS A 1 72 ? 34.596 -8.531 -40.505 1.00 71.69 72 HIS A C 1
ATOM 535 O O . HIS A 1 72 ? 35.203 -9.558 -40.809 1.00 71.69 72 HIS A O 1
ATOM 541 N N . PHE A 1 73 ? 33.269 -8.469 -40.477 1.00 75.25 73 PHE A N 1
ATOM 542 C CA . PHE A 1 73 ? 32.402 -9.527 -40.977 1.00 75.25 73 PHE A CA 1
ATOM 543 C C . PHE A 1 73 ? 32.281 -9.375 -42.498 1.00 75.25 73 PHE A C 1
ATOM 545 O O . PHE A 1 73 ? 31.949 -8.297 -42.990 1.00 75.25 73 PHE A O 1
ATOM 552 N N . GLY A 1 74 ? 32.604 -10.434 -43.243 1.00 79.19 74 GLY A N 1
ATOM 553 C CA . GLY A 1 74 ? 32.454 -10.449 -44.698 1.00 79.19 74 GLY A CA 1
ATOM 554 C C . GLY A 1 74 ? 30.980 -10.425 -45.130 1.00 79.19 74 GLY A C 1
ATOM 555 O O . GLY A 1 74 ? 30.106 -10.711 -44.311 1.00 79.19 74 GLY A O 1
ATOM 556 N N . PRO A 1 75 ? 30.692 -10.127 -46.410 1.00 74.38 75 PRO A N 1
ATOM 557 C CA . PRO A 1 75 ? 29.322 -10.038 -46.929 1.00 74.38 75 PRO A CA 1
ATOM 558 C C . PRO A 1 75 ? 28.514 -11.345 -46.811 1.00 74.38 75 PRO A C 1
ATOM 560 O O . PRO A 1 75 ? 27.295 -11.282 -46.720 1.00 74.38 75 PRO A O 1
ATOM 563 N N . ASP A 1 76 ? 29.183 -12.501 -46.727 1.00 79.31 76 ASP A N 1
ATOM 564 C CA . ASP A 1 76 ? 28.557 -13.820 -46.520 1.00 79.31 76 ASP A CA 1
ATOM 565 C C . ASP A 1 76 ? 28.590 -14.299 -45.049 1.00 79.31 76 ASP A C 1
ATOM 567 O O . ASP A 1 76 ? 28.217 -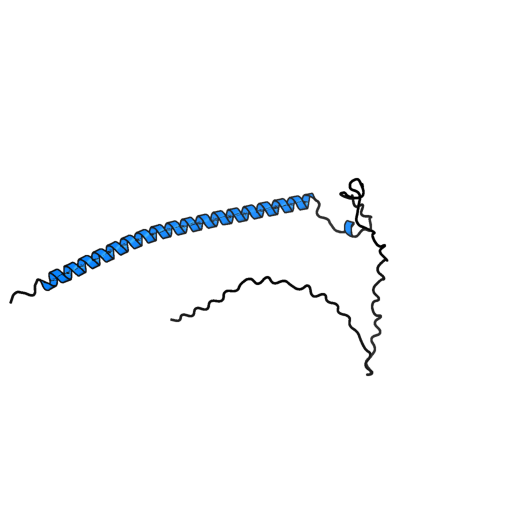15.435 -44.746 1.00 79.31 76 ASP A O 1
ATOM 571 N N . ASP A 1 77 ? 29.064 -13.479 -44.100 1.00 82.62 77 ASP A N 1
ATOM 572 C CA . ASP A 1 77 ? 29.083 -13.866 -42.686 1.00 82.62 77 ASP A CA 1
ATOM 573 C C . ASP A 1 77 ? 27.660 -13.819 -42.115 1.00 82.62 77 ASP A C 1
ATOM 575 O O . ASP A 1 77 ? 27.025 -12.767 -42.030 1.00 82.62 77 ASP A O 1
ATOM 579 N N . VAL A 1 78 ? 27.172 -14.964 -41.643 1.00 71.06 78 VAL A N 1
ATOM 580 C CA . VAL A 1 78 ? 25.860 -15.106 -40.990 1.00 71.06 78 VAL A CA 1
ATOM 581 C C . VAL A 1 78 ? 25.639 -14.107 -39.849 1.00 71.06 78 VAL A C 1
ATOM 583 O O . VAL A 1 78 ? 24.509 -13.711 -39.575 1.00 71.06 78 VAL A O 1
ATOM 586 N N . ARG A 1 79 ? 26.716 -13.648 -39.199 1.00 70.50 79 ARG A N 1
ATOM 587 C CA . ARG A 1 79 ? 26.665 -12.654 -38.123 1.00 70.50 79 ARG A CA 1
ATOM 588 C C . ARG A 1 79 ? 26.402 -11.234 -38.635 1.00 70.50 79 ARG A C 1
ATOM 590 O O . ARG A 1 79 ? 26.016 -10.386 -37.831 1.00 70.50 79 ARG A O 1
ATOM 597 N N . ALA A 1 80 ? 26.647 -10.949 -39.911 1.00 69.81 80 ALA A N 1
ATOM 598 C CA . ALA A 1 80 ? 26.266 -9.700 -40.577 1.00 69.81 80 ALA A CA 1
ATOM 599 C C . ALA A 1 80 ? 24.823 -9.745 -41.118 1.00 69.81 80 ALA A C 1
ATOM 601 O O . ALA A 1 80 ? 24.235 -8.701 -41.379 1.00 69.81 80 ALA A O 1
ATOM 602 N N . MET A 1 81 ? 24.239 -10.942 -41.233 1.00 70.00 81 MET A N 1
ATOM 603 C CA . MET A 1 81 ? 22.915 -11.173 -41.822 1.00 70.00 81 MET A CA 1
ATOM 604 C C . MET A 1 81 ? 21.758 -11.140 -40.808 1.00 70.00 81 MET A C 1
ATOM 606 O O . MET A 1 81 ? 20.595 -11.125 -41.206 1.00 70.00 81 MET A O 1
ATOM 610 N N . SER A 1 82 ? 22.035 -11.116 -39.498 1.00 60.75 82 SER A N 1
ATOM 611 C CA . SER A 1 82 ? 21.011 -10.924 -38.460 1.00 60.75 82 SER A CA 1
ATOM 612 C C . SER A 1 82 ? 20.873 -9.440 -38.096 1.00 60.75 82 SER A C 1
ATOM 614 O O . SER A 1 82 ? 21.904 -8.832 -37.786 1.00 60.75 82 SER A O 1
ATOM 616 N N . PRO A 1 83 ? 19.654 -8.863 -38.024 1.00 78.12 83 PRO A N 1
ATOM 617 C CA . PRO A 1 83 ? 19.456 -7.524 -37.475 1.00 78.12 83 PRO A CA 1
ATOM 618 C C . PRO A 1 83 ? 20.038 -7.450 -36.059 1.00 78.12 83 PRO A C 1
ATOM 620 O O . PRO A 1 83 ? 19.540 -8.090 -35.133 1.00 78.12 83 PRO A O 1
ATOM 623 N N . ARG A 1 84 ? 21.133 -6.708 -35.886 1.00 71.44 84 ARG A N 1
ATOM 624 C CA . ARG A 1 84 ? 21.718 -6.458 -34.567 1.00 71.44 84 ARG A CA 1
ATOM 625 C C . ARG A 1 84 ? 21.080 -5.197 -34.007 1.00 71.44 84 ARG A C 1
ATOM 627 O O . ARG A 1 84 ? 21.069 -4.174 -34.686 1.00 71.44 84 ARG A O 1
ATOM 634 N N . ARG A 1 85 ? 20.588 -5.263 -32.767 1.00 67.00 85 ARG A N 1
ATOM 635 C CA . ARG A 1 85 ? 20.310 -4.051 -31.986 1.00 67.00 85 ARG A CA 1
ATOM 636 C C . ARG A 1 85 ? 21.576 -3.203 -31.967 1.00 67.00 85 ARG A C 1
ATOM 638 O O . ARG A 1 85 ? 22.659 -3.734 -31.704 1.00 67.00 85 ARG A O 1
ATOM 645 N N . THR A 1 86 ? 21.447 -1.924 -32.291 1.00 76.94 86 THR A N 1
ATOM 646 C CA . THR A 1 86 ? 22.576 -0.996 -32.208 1.00 76.94 86 THR A CA 1
ATOM 647 C C . THR A 1 86 ? 22.984 -0.849 -30.737 1.00 76.94 86 THR A C 1
ATOM 649 O O . THR A 1 86 ? 22.197 -1.126 -29.830 1.00 76.94 86 THR A O 1
ATOM 652 N N . ASN A 1 87 ? 24.222 -0.429 -30.461 1.00 74.81 87 ASN A N 1
ATOM 653 C CA . ASN A 1 87 ? 24.647 -0.164 -29.077 1.00 74.81 87 ASN A CA 1
ATOM 654 C C . ASN A 1 87 ? 23.725 0.868 -28.390 1.00 74.81 87 ASN A C 1
ATOM 656 O O . ASN A 1 87 ? 23.437 0.748 -27.203 1.00 74.81 87 ASN A O 1
ATOM 660 N N . GLU A 1 88 ? 23.189 1.817 -29.163 1.00 81.50 88 GLU A N 1
ATOM 661 C CA . GLU A 1 88 ? 22.195 2.796 -28.714 1.00 81.50 88 GLU A CA 1
ATOM 662 C C . GLU A 1 88 ? 20.881 2.140 -28.251 1.00 81.50 88 GLU A C 1
ATOM 664 O O . GLU A 1 88 ? 20.348 2.505 -27.200 1.00 81.50 88 GLU A O 1
ATOM 669 N N . ASP A 1 89 ? 20.388 1.121 -28.965 1.00 86.00 89 ASP A N 1
ATOM 670 C CA . ASP A 1 89 ? 19.185 0.378 -28.567 1.00 86.00 89 ASP A CA 1
ATOM 671 C C . ASP A 1 89 ? 19.383 -0.375 -27.245 1.00 86.00 89 ASP A C 1
ATOM 673 O O . ASP A 1 89 ? 18.460 -0.463 -26.429 1.00 86.00 89 ASP A O 1
ATOM 677 N N . LEU A 1 90 ? 20.579 -0.930 -27.019 1.00 83.94 90 LEU A N 1
ATOM 678 C CA . LEU A 1 90 ? 20.913 -1.621 -25.770 1.00 83.94 90 LEU A CA 1
ATOM 679 C C . LEU A 1 90 ? 20.963 -0.648 -24.589 1.00 83.94 90 LEU A C 1
ATOM 681 O O . LEU A 1 90 ? 20.429 -0.953 -23.519 1.00 83.94 90 LEU A O 1
ATOM 685 N N . ASP A 1 91 ? 21.537 0.537 -24.791 1.00 86.56 91 ASP A N 1
ATOM 686 C CA . ASP A 1 91 ? 21.568 1.586 -23.774 1.00 86.56 91 ASP A CA 1
ATOM 687 C C . ASP A 1 91 ? 20.165 2.105 -23.450 1.00 86.56 91 ASP A C 1
ATOM 689 O O . ASP A 1 91 ? 19.832 2.299 -22.277 1.00 86.56 91 ASP A O 1
ATOM 693 N N . LYS A 1 92 ? 19.312 2.291 -24.466 1.00 91.44 92 LYS A N 1
ATOM 694 C CA . LYS A 1 92 ? 17.914 2.706 -24.289 1.00 91.44 92 LYS A CA 1
ATOM 695 C C . LYS A 1 92 ? 17.119 1.661 -23.511 1.00 91.44 92 LYS A C 1
ATOM 697 O O . LYS A 1 92 ? 16.498 2.004 -22.506 1.00 91.44 92 LYS A O 1
ATOM 702 N N . LEU A 1 93 ? 17.229 0.387 -23.887 1.00 90.44 93 LEU A N 1
ATOM 703 C CA . LEU A 1 93 ? 16.588 -0.717 -23.169 1.00 90.44 93 LEU A CA 1
ATOM 704 C C . LEU A 1 93 ? 17.065 -0.797 -21.708 1.00 90.44 93 LEU A C 1
ATOM 706 O O . LEU A 1 93 ? 16.269 -0.994 -20.790 1.00 90.44 93 LEU A O 1
ATOM 710 N N . GLY A 1 94 ? 18.364 -0.597 -21.472 1.00 91.62 94 GLY A N 1
ATOM 711 C CA . GLY A 1 94 ? 18.939 -0.576 -20.129 1.00 91.62 94 GLY A CA 1
ATOM 712 C C . GLY A 1 94 ? 18.499 0.624 -19.282 1.00 91.62 94 GLY A C 1
ATOM 713 O O . GLY A 1 94 ? 18.463 0.522 -18.052 1.00 91.62 94 GLY A O 1
ATOM 714 N N . LYS A 1 95 ? 18.184 1.769 -19.895 1.00 94.38 95 LYS A N 1
ATOM 715 C CA . LYS A 1 95 ? 17.609 2.931 -19.196 1.00 94.38 95 LYS A CA 1
ATOM 716 C C . LYS A 1 95 ? 16.144 2.685 -18.850 1.00 94.38 95 LYS A C 1
ATOM 718 O O . LYS A 1 95 ? 15.794 2.802 -17.678 1.00 94.38 95 LYS A O 1
ATOM 723 N N . GLU A 1 96 ? 15.346 2.231 -19.814 1.00 93.94 96 GLU A N 1
ATOM 724 C CA . GLU A 1 96 ? 13.923 1.911 -19.630 1.00 93.94 96 GLU A CA 1
ATOM 725 C C . GLU A 1 96 ? 13.717 0.863 -18.526 1.00 93.94 96 GLU A C 1
ATOM 727 O O . GLU A 1 96 ? 12.921 1.070 -17.613 1.00 93.94 96 GLU A O 1
ATOM 732 N N . ALA A 1 97 ? 14.511 -0.214 -18.515 1.00 95.12 97 ALA A N 1
ATOM 733 C CA . ALA A 1 97 ? 14.428 -1.234 -17.467 1.00 95.12 97 ALA A CA 1
ATOM 734 C C . ALA A 1 97 ? 14.716 -0.671 -16.060 1.00 95.12 97 ALA A C 1
ATOM 736 O O . ALA A 1 97 ? 14.067 -1.045 -15.081 1.00 95.12 97 ALA A O 1
ATOM 737 N N . ARG A 1 98 ? 15.682 0.252 -15.938 1.00 95.94 98 ARG A N 1
ATOM 738 C CA . ARG A 1 98 ? 16.004 0.898 -14.653 1.00 95.94 98 ARG A CA 1
ATOM 739 C C . ARG A 1 98 ? 14.935 1.898 -14.226 1.00 95.94 98 ARG A C 1
ATOM 741 O O . ARG A 1 98 ? 14.730 2.085 -13.027 1.00 95.94 98 ARG A O 1
ATOM 748 N N . GLU A 1 99 ? 14.313 2.588 -15.170 1.00 96.94 99 GLU A N 1
ATOM 749 C CA . GLU A 1 99 ? 13.212 3.512 -14.899 1.00 96.94 99 GLU A CA 1
ATOM 750 C C . GLU A 1 99 ? 11.970 2.759 -14.428 1.00 96.94 99 GLU A C 1
ATOM 752 O O . GLU A 1 99 ? 11.412 3.116 -13.388 1.00 96.94 99 GLU A O 1
ATOM 757 N N . GLU A 1 100 ? 11.614 1.663 -15.099 1.00 96.50 100 GLU A N 1
ATOM 758 C CA . GLU A 1 100 ? 10.480 0.827 -14.704 1.00 96.50 100 GLU A CA 1
ATOM 759 C C . GLU A 1 100 ? 10.709 0.217 -13.314 1.00 96.50 100 GLU A C 1
ATOM 761 O O . GLU A 1 100 ? 9.844 0.310 -12.443 1.00 96.50 100 GLU A O 1
ATOM 766 N N . LEU A 1 101 ? 11.917 -0.284 -13.024 1.00 97.12 101 LEU A N 1
ATOM 767 C CA . LEU A 1 101 ? 12.257 -0.779 -11.685 1.00 97.12 101 LEU A CA 1
ATOM 768 C C . LEU A 1 101 ? 12.087 0.301 -10.603 1.00 97.12 101 LEU A C 1
ATOM 770 O O . LEU A 1 101 ? 11.539 0.034 -9.532 1.00 97.12 101 LEU A O 1
ATOM 774 N N . ARG A 1 102 ? 12.524 1.539 -10.870 1.00 97.19 102 ARG A N 1
ATOM 775 C CA . ARG A 1 102 ? 12.336 2.658 -9.930 1.00 97.19 102 ARG A CA 1
ATOM 776 C C . ARG A 1 102 ? 10.866 3.005 -9.740 1.00 97.19 102 ARG A C 1
ATOM 778 O O . ARG A 1 102 ? 10.468 3.341 -8.627 1.00 97.19 102 ARG A O 1
ATOM 785 N N . LYS A 1 103 ? 10.068 2.940 -10.803 1.00 97.69 103 LYS A N 1
ATOM 786 C CA . LYS A 1 103 ? 8.626 3.180 -10.745 1.00 97.69 103 LYS A CA 1
ATOM 787 C C . LYS A 1 103 ? 7.931 2.128 -9.881 1.00 97.69 103 LYS A C 1
ATOM 789 O O . LYS A 1 103 ? 7.195 2.500 -8.971 1.00 97.69 103 LYS A O 1
ATOM 794 N N . HIS A 1 104 ? 8.240 0.846 -10.076 1.00 97.62 104 HIS A N 1
ATOM 795 C CA . HIS A 1 104 ? 7.735 -0.233 -9.223 1.00 97.62 104 HIS A CA 1
ATOM 796 C C . HIS A 1 104 ? 8.142 -0.061 -7.757 1.00 97.62 104 HIS A C 1
ATOM 798 O O . HIS A 1 104 ? 7.302 -0.204 -6.871 1.00 97.62 104 HIS A O 1
ATOM 804 N N . ALA A 1 105 ? 9.401 0.301 -7.488 1.00 98.00 105 ALA A N 1
ATOM 805 C CA . ALA A 1 105 ? 9.863 0.548 -6.125 1.00 98.00 105 ALA A CA 1
ATOM 806 C C . ALA A 1 105 ? 9.088 1.694 -5.448 1.00 98.00 105 ALA A C 1
ATOM 808 O O . ALA A 1 105 ? 8.706 1.567 -4.288 1.00 98.00 105 ALA A O 1
ATOM 809 N N . LYS A 1 106 ? 8.803 2.785 -6.175 1.00 98.00 106 LYS A N 1
ATOM 810 C CA . LYS A 1 106 ? 7.996 3.905 -5.660 1.00 98.00 106 LYS A CA 1
ATOM 811 C C . LYS A 1 106 ? 6.553 3.500 -5.366 1.00 98.00 106 LYS A C 1
ATOM 813 O O . LYS A 1 106 ? 6.051 3.821 -4.296 1.00 98.00 106 LYS A O 1
ATOM 818 N N . LEU A 1 107 ? 5.913 2.768 -6.277 1.00 97.94 107 LEU A N 1
ATOM 819 C CA . LEU A 1 107 ? 4.547 2.271 -6.073 1.00 97.94 107 LEU A CA 1
ATOM 820 C C . LEU A 1 107 ? 4.461 1.359 -4.847 1.00 97.94 107 LEU A C 1
ATOM 822 O O . LEU A 1 107 ? 3.528 1.464 -4.054 1.00 97.94 107 LEU A O 1
ATOM 826 N N . LEU A 1 108 ? 5.458 0.492 -4.662 1.00 98.25 108 LEU A N 1
ATOM 827 C CA . LEU A 1 108 ? 5.532 -0.362 -3.484 1.00 98.25 108 LEU A CA 1
ATOM 828 C C . LEU A 1 108 ? 5.691 0.463 -2.200 1.00 98.25 108 LEU A C 1
ATOM 830 O O . LEU A 1 108 ? 5.001 0.198 -1.221 1.00 98.25 108 LEU A O 1
ATOM 834 N N . GLN A 1 109 ? 6.560 1.477 -2.202 1.00 98.06 109 GLN A N 1
ATOM 835 C CA . GLN A 1 109 ? 6.735 2.377 -1.057 1.00 98.06 109 GLN A CA 1
ATOM 836 C C . GLN A 1 109 ? 5.441 3.116 -0.701 1.00 98.06 109 GLN A C 1
ATOM 838 O O . GLN A 1 109 ? 5.075 3.171 0.471 1.00 98.06 109 GLN A O 1
ATOM 843 N N . GLU A 1 110 ? 4.731 3.641 -1.698 1.00 98.06 110 GLU A N 1
ATOM 844 C CA . GLU A 1 110 ? 3.447 4.316 -1.502 1.00 98.06 110 GLU A CA 1
ATOM 845 C C . GLU A 1 110 ? 2.396 3.355 -0.932 1.00 98.06 110 GLU A C 1
ATOM 847 O O . GLU A 1 110 ? 1.773 3.654 0.086 1.00 98.06 110 GLU A O 1
ATOM 852 N N . SER A 1 111 ? 2.275 2.156 -1.512 1.00 98.31 111 SER A N 1
ATOM 853 C CA . SER A 1 111 ? 1.366 1.119 -1.018 1.00 98.31 111 SER A CA 1
ATOM 854 C C . SER A 1 111 ? 1.669 0.724 0.429 1.00 98.31 111 SER A C 1
ATOM 856 O O . SER A 1 111 ? 0.742 0.533 1.217 1.00 98.31 111 SER A O 1
ATOM 858 N N . LEU A 1 112 ? 2.948 0.590 0.794 1.00 98.44 112 LEU A N 1
ATOM 859 C CA . LEU A 1 112 ? 3.356 0.275 2.164 1.00 98.44 112 LEU A CA 1
ATOM 860 C C . LEU A 1 112 ? 3.008 1.411 3.129 1.00 98.44 112 LEU A C 1
ATOM 862 O O . LEU A 1 112 ? 2.529 1.141 4.228 1.00 98.44 112 LEU A O 1
ATOM 866 N N . LEU A 1 113 ? 3.184 2.667 2.714 1.00 98.31 113 LEU A N 1
ATOM 867 C CA . LEU A 1 113 ? 2.818 3.826 3.524 1.00 98.31 113 LEU A CA 1
ATOM 868 C C . LEU A 1 113 ? 1.303 3.896 3.763 1.00 98.31 113 LEU A C 1
ATOM 870 O O . LEU A 1 113 ? 0.862 4.158 4.881 1.00 98.31 113 LEU A O 1
ATOM 874 N N . THR A 1 11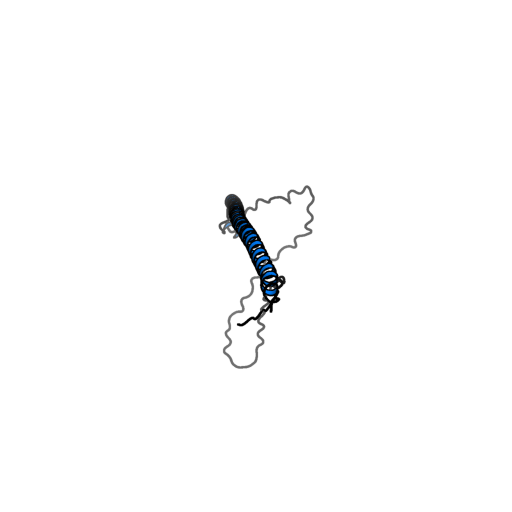4 ? 0.489 3.607 2.744 1.00 98.25 114 THR A N 1
ATOM 875 C CA . THR A 1 114 ? -0.971 3.528 2.896 1.00 98.25 114 THR A CA 1
ATOM 876 C C . THR A 1 114 ? -1.378 2.443 3.892 1.00 98.25 114 THR A C 1
ATOM 878 O O . THR A 1 114 ? -2.225 2.686 4.754 1.00 98.25 114 THR A O 1
ATOM 881 N N . ILE A 1 115 ? -0.772 1.254 3.802 1.00 98.38 115 ILE A N 1
ATOM 882 C CA . ILE A 1 115 ? -1.037 0.152 4.737 1.00 98.38 115 ILE A CA 1
ATOM 883 C C . ILE A 1 115 ? -0.628 0.547 6.157 1.00 98.38 115 ILE A C 1
ATOM 885 O O . ILE A 1 115 ? -1.406 0.340 7.084 1.00 98.38 115 ILE A O 1
ATOM 889 N N . PHE A 1 116 ? 0.545 1.160 6.324 1.00 98.50 116 PHE A N 1
ATOM 890 C CA . PHE A 1 116 ? 1.027 1.639 7.617 1.00 98.50 116 PHE A CA 1
ATOM 891 C C . PHE A 1 116 ? 0.032 2.609 8.270 1.00 98.50 116 PHE A C 1
ATOM 893 O O . PHE A 1 116 ? -0.399 2.377 9.396 1.00 98.50 116 PHE A O 1
ATOM 900 N N . ASN A 1 117 ? -0.426 3.628 7.537 1.00 98.44 117 ASN A N 1
ATOM 901 C CA . ASN A 1 117 ? -1.407 4.589 8.052 1.00 98.44 117 ASN A CA 1
ATOM 902 C C . ASN A 1 117 ? -2.731 3.918 8.449 1.00 98.44 117 ASN A C 1
ATOM 904 O O . ASN A 1 117 ? -3.350 4.290 9.444 1.00 98.44 117 ASN A O 1
ATOM 908 N N . ARG A 1 118 ? -3.169 2.908 7.688 1.00 98.50 118 ARG A N 1
ATOM 909 C CA . ARG A 1 118 ? -4.377 2.142 8.015 1.00 98.50 118 ARG A CA 1
ATOM 910 C C . ARG A 1 118 ? -4.201 1.318 9.292 1.00 98.50 118 ARG A C 1
ATOM 912 O O . ARG A 1 118 ? -5.137 1.240 10.080 1.00 98.50 118 ARG A O 1
ATOM 919 N N . ILE A 1 119 ? -3.029 0.718 9.494 1.00 98.56 119 ILE A N 1
ATOM 920 C CA . ILE A 1 119 ? -2.703 -0.025 10.718 1.00 98.56 119 ILE A CA 1
ATOM 921 C C . ILE A 1 119 ? -2.700 0.915 11.924 1.00 98.56 119 ILE A C 1
ATOM 923 O O . ILE A 1 119 ? -3.311 0.584 12.936 1.00 98.56 119 ILE A O 1
ATOM 927 N N . GLU A 1 120 ? -2.078 2.091 11.812 1.00 98.38 120 GLU A N 1
ATOM 928 C CA . GLU A 1 120 ? -2.058 3.082 12.895 1.00 98.38 120 GLU A CA 1
ATOM 929 C C . GLU A 1 120 ? -3.474 3.521 13.288 1.00 98.38 120 GLU A C 1
ATOM 931 O O . GLU A 1 120 ? -3.817 3.494 14.468 1.00 98.38 120 GLU A O 1
ATOM 936 N N . ALA A 1 121 ? -4.333 3.827 12.309 1.00 98.44 121 ALA A N 1
ATOM 937 C CA . ALA A 1 121 ? -5.723 4.200 12.574 1.00 98.44 121 ALA A CA 1
ATOM 938 C C . ALA A 1 121 ? -6.500 3.090 13.306 1.00 98.44 121 ALA A C 1
ATOM 940 O O . ALA A 1 121 ? -7.217 3.360 14.270 1.00 98.44 121 ALA A O 1
ATOM 941 N N . VAL A 1 122 ? -6.325 1.832 12.882 1.00 98.69 122 VAL A N 1
ATOM 942 C CA . VAL A 1 122 ? -6.940 0.674 13.550 1.00 98.69 122 VAL A CA 1
ATOM 943 C C . VAL A 1 122 ? -6.385 0.496 14.965 1.00 98.69 122 VAL A C 1
ATOM 945 O O . VAL A 1 122 ? -7.152 0.193 15.876 1.00 98.69 122 VAL A O 1
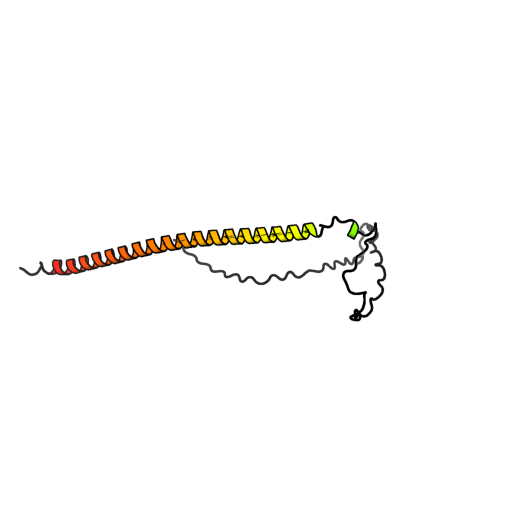ATOM 948 N N . ARG A 1 123 ? -5.079 0.709 15.181 1.00 98.50 123 ARG A N 1
ATOM 949 C CA . ARG A 1 123 ? -4.464 0.623 16.514 1.00 98.50 123 ARG A CA 1
ATOM 950 C C . ARG A 1 123 ? -5.063 1.655 17.466 1.00 98.50 123 ARG A C 1
ATOM 952 O O . ARG A 1 123 ? -5.453 1.298 18.569 1.00 98.50 123 ARG A O 1
ATOM 959 N N . GLU A 1 124 ? -5.190 2.908 17.037 1.00 98.31 124 GLU A N 1
ATOM 960 C CA . GLU A 1 124 ? -5.772 3.972 17.865 1.00 98.31 124 GLU A CA 1
ATOM 961 C C . GLU A 1 124 ? -7.241 3.711 18.225 1.00 98.31 124 GLU A C 1
ATOM 963 O O . GLU A 1 124 ? -7.676 3.992 19.346 1.00 98.31 124 GLU A O 1
ATOM 968 N N . GLU A 1 125 ? -8.027 3.185 17.282 1.00 98.12 125 GLU A N 1
ATOM 969 C CA . GLU A 1 125 ? -9.409 2.784 17.547 1.00 98.12 125 GLU A CA 1
ATOM 970 C C . GLU A 1 125 ? -9.463 1.613 18.534 1.00 98.12 125 GLU A C 1
ATOM 972 O O . GLU A 1 125 ? -10.239 1.649 19.491 1.00 98.12 125 GLU A O 1
ATOM 977 N N . HIS A 1 126 ? -8.597 0.614 18.353 1.00 98.50 126 HIS A N 1
ATOM 978 C CA . HIS A 1 126 ? -8.486 -0.519 19.262 1.00 98.50 126 HIS A CA 1
ATOM 979 C C . HIS A 1 126 ? -8.109 -0.068 20.679 1.00 98.50 126 HIS A C 1
ATOM 981 O O . HIS A 1 126 ? -8.772 -0.455 21.637 1.00 98.50 126 HIS A O 1
ATOM 987 N N . ASP A 1 127 ? -7.117 0.814 20.826 1.00 98.25 127 ASP A N 1
ATOM 988 C CA . ASP A 1 127 ? -6.707 1.369 22.122 1.00 98.25 127 ASP A CA 1
ATOM 989 C C . ASP A 1 127 ? -7.870 2.103 22.814 1.00 98.25 127 ASP A C 1
ATOM 991 O O . ASP A 1 127 ? -8.072 1.990 24.029 1.00 98.25 127 ASP A O 1
ATOM 995 N N . LYS A 1 128 ? -8.690 2.836 22.048 1.00 98.38 128 LYS A N 1
ATOM 996 C CA . LYS A 1 128 ? -9.916 3.459 22.569 1.00 98.38 128 LYS A CA 1
ATOM 997 C C . LYS A 1 128 ? -10.927 2.411 23.019 1.00 98.38 128 LYS A C 1
ATOM 999 O O . LYS A 1 128 ? -11.467 2.544 24.119 1.00 98.38 128 LYS A O 1
ATOM 1004 N N . LEU A 1 129 ? -11.215 1.401 22.202 1.00 98.44 129 LEU A N 1
ATOM 1005 C CA . LEU A 1 129 ? -12.168 0.344 22.550 1.00 98.44 129 LEU A CA 1
ATOM 1006 C C . LEU A 1 129 ? -11.715 -0.433 23.791 1.00 98.44 129 LEU A C 1
ATOM 1008 O O . LEU A 1 129 ? -12.529 -0.657 24.685 1.00 98.44 129 LEU A O 1
ATOM 1012 N N . ASP A 1 130 ? -10.425 -0.737 23.912 1.00 98.19 130 ASP A N 1
ATOM 1013 C CA . ASP A 1 130 ? -9.843 -1.397 25.082 1.00 98.19 130 ASP A CA 1
ATOM 1014 C C . ASP A 1 130 ? -9.985 -0.559 26.353 1.00 98.19 130 ASP A C 1
ATOM 1016 O O . ASP A 1 130 ? -10.356 -1.080 27.408 1.00 98.19 130 ASP A O 1
ATOM 1020 N N . ASN A 1 131 ? -9.738 0.749 26.273 1.00 98.31 131 ASN A N 1
ATOM 1021 C CA . ASN A 1 131 ? -9.920 1.648 27.412 1.00 98.31 131 ASN A CA 1
ATOM 1022 C C . ASN A 1 131 ? -11.390 1.727 27.848 1.00 98.31 131 ASN A C 1
ATOM 1024 O O . ASN A 1 131 ? -11.683 1.655 29.044 1.00 98.31 131 ASN A O 1
ATOM 1028 N N . ASN A 1 132 ? -12.321 1.814 26.894 1.00 98.19 132 ASN A N 1
ATOM 1029 C CA . ASN A 1 132 ? -13.755 1.788 27.190 1.00 98.19 132 ASN A CA 1
ATOM 1030 C C . ASN A 1 132 ? -14.186 0.442 27.787 1.00 98.19 132 ASN A C 1
ATOM 1032 O O . ASN A 1 132 ? -14.939 0.409 28.758 1.00 98.19 132 ASN A O 1
ATOM 1036 N N . ASN A 1 133 ? -13.678 -0.673 27.261 1.00 98.12 133 ASN A N 1
ATOM 1037 C CA . ASN A 1 133 ? -13.986 -2.007 27.764 1.00 98.12 133 ASN A CA 1
ATOM 1038 C C . ASN A 1 133 ? -13.481 -2.184 29.205 1.00 98.12 133 ASN A C 1
ATOM 1040 O O . ASN A 1 133 ? -14.244 -2.588 30.082 1.00 98.12 133 ASN A O 1
ATOM 1044 N N . LYS A 1 134 ? -12.244 -1.759 29.495 1.00 98.31 134 LYS A N 1
ATOM 1045 C CA . LYS A 1 134 ? -11.706 -1.711 30.867 1.00 98.31 134 LYS A CA 1
ATOM 1046 C C . LYS A 1 134 ? -12.581 -0.866 31.796 1.00 98.31 134 LYS A C 1
ATOM 1048 O O . LYS A 1 134 ? -12.858 -1.288 32.919 1.00 98.31 134 LYS A O 1
ATOM 1053 N N . PHE A 1 135 ? -13.041 0.302 31.339 1.00 98.25 135 PHE A N 1
ATOM 1054 C CA . PHE A 1 135 ? -13.933 1.160 32.122 1.00 98.25 135 PHE A CA 1
ATOM 1055 C C . PHE A 1 135 ? -15.266 0.468 32.436 1.00 98.25 135 PHE A C 1
ATOM 1057 O O . PHE A 1 135 ? -15.686 0.442 33.594 1.00 98.25 135 PHE A O 1
ATOM 1064 N N . LEU A 1 136 ? -15.903 -0.146 31.436 1.00 98.44 136 LEU A N 1
ATOM 1065 C CA . LEU A 1 136 ? -17.158 -0.879 31.608 1.00 98.44 136 LEU A C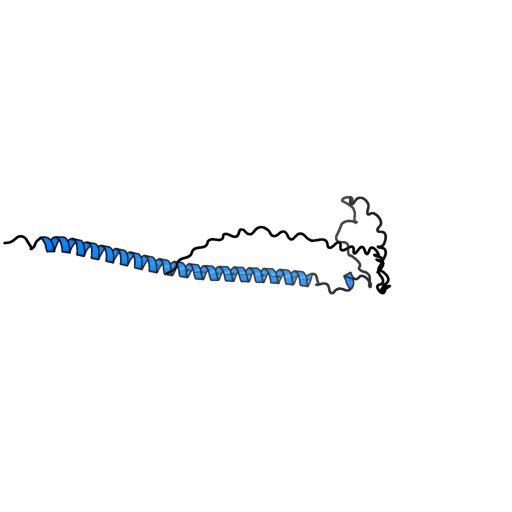A 1
ATOM 1066 C C . LEU A 1 136 ? -16.995 -2.075 32.551 1.00 98.44 136 LEU A C 1
ATOM 1068 O O . LEU A 1 136 ? -17.803 -2.243 33.462 1.00 98.44 136 LEU A O 1
ATOM 1072 N N . GLN A 1 137 ? -15.932 -2.867 32.392 1.00 98.12 137 GLN A N 1
ATOM 1073 C CA . GLN A 1 137 ? -15.635 -3.992 33.283 1.00 98.12 137 GLN A CA 1
ATOM 1074 C C . GLN A 1 137 ? -15.455 -3.535 34.731 1.00 98.12 137 GLN A C 1
ATOM 1076 O O . GLN A 1 137 ? -16.029 -4.141 35.637 1.00 98.12 137 GLN A O 1
ATOM 1081 N N . LYS A 1 138 ? -14.711 -2.443 34.957 1.00 98.00 138 LYS A N 1
ATOM 1082 C CA . LYS A 1 138 ? -14.544 -1.864 36.294 1.00 98.00 138 LYS A CA 1
ATOM 1083 C C . LYS A 1 138 ? -15.884 -1.411 36.871 1.00 98.00 138 LYS A C 1
ATOM 1085 O O . LYS A 1 138 ? -16.195 -1.753 38.006 1.00 98.00 138 LYS A O 1
ATOM 1090 N N . TYR A 1 139 ? -16.686 -0.684 36.095 1.00 98.12 139 TYR A N 1
ATOM 1091 C CA . TYR A 1 139 ? -17.990 -0.190 36.539 1.00 98.12 139 TYR A CA 1
ATOM 1092 C C . TYR A 1 139 ? -18.945 -1.331 36.911 1.00 98.12 139 TYR A C 1
ATOM 1094 O O . TYR A 1 139 ? -19.571 -1.300 37.969 1.00 98.12 139 TYR A O 1
ATOM 1102 N N . ILE A 1 140 ? -19.011 -2.375 36.080 1.00 96.88 140 ILE A N 1
ATOM 1103 C CA . ILE A 1 140 ? -19.806 -3.575 36.362 1.00 96.88 140 ILE A CA 1
ATOM 1104 C C . ILE A 1 140 ? -19.274 -4.279 37.617 1.00 96.88 140 ILE A C 1
ATOM 1106 O O . ILE A 1 140 ? -20.062 -4.669 38.478 1.00 96.88 140 ILE A O 1
ATOM 1110 N N . GLY A 1 141 ? -17.953 -4.418 37.757 1.00 97.06 141 GLY A N 1
ATOM 1111 C CA . GLY A 1 141 ? -17.320 -4.991 38.946 1.00 97.06 141 GLY A CA 1
ATOM 1112 C C . GLY A 1 141 ? -17.687 -4.241 40.230 1.00 97.06 141 GLY A C 1
ATOM 1113 O O . GLY A 1 141 ? -18.117 -4.863 41.204 1.00 97.06 141 GLY A O 1
ATOM 1114 N N . ASP A 1 142 ? -17.600 -2.911 40.209 1.00 96.56 142 ASP A N 1
ATOM 1115 C CA . ASP A 1 142 ? -17.963 -2.040 41.331 1.00 96.56 142 ASP A CA 1
ATOM 1116 C C . ASP A 1 142 ? -19.465 -2.150 41.658 1.00 96.56 142 ASP A C 1
ATOM 1118 O O . ASP A 1 142 ? -19.850 -2.278 42.825 1.00 96.56 142 ASP A O 1
ATOM 1122 N N . LEU A 1 143 ? -20.333 -2.179 40.641 1.00 95.69 143 LEU A N 1
ATOM 1123 C CA . LEU A 1 143 ? -21.779 -2.328 40.818 1.00 95.69 143 LEU A CA 1
ATOM 1124 C C . LEU A 1 143 ? -22.151 -3.698 41.401 1.00 95.69 143 LEU A C 1
ATOM 1126 O O . LEU A 1 143 ? -22.981 -3.790 42.304 1.00 95.69 143 LEU A O 1
ATOM 1130 N N . MET A 1 144 ? -21.522 -4.775 40.930 1.00 93.56 144 MET A N 1
ATOM 1131 C CA . MET A 1 144 ? -21.740 -6.117 41.472 1.00 93.56 144 MET A CA 1
ATOM 1132 C C . MET A 1 144 ? -21.214 -6.250 42.906 1.00 93.56 144 MET A C 1
ATOM 1134 O O . MET A 1 144 ? -21.848 -6.908 43.733 1.00 93.56 144 MET A O 1
ATOM 1138 N N . SER A 1 145 ? -20.072 -5.629 43.213 1.00 92.75 145 SER A N 1
ATOM 1139 C CA . SER A 1 145 ? -19.498 -5.602 44.563 1.00 92.75 145 SER A CA 1
ATOM 1140 C C . SER A 1 145 ? -20.411 -4.855 45.541 1.00 92.75 145 SER A C 1
ATOM 1142 O O . SER A 1 145 ? -20.815 -5.408 46.566 1.00 92.75 145 SER A O 1
ATOM 1144 N N . THR A 1 146 ? -20.838 -3.641 45.182 1.00 91.25 146 THR A N 1
ATOM 1145 C CA . THR A 1 146 ? -21.769 -2.839 45.994 1.00 91.25 146 THR A CA 1
ATOM 1146 C C . THR A 1 146 ? -23.131 -3.517 46.154 1.00 91.25 146 THR A C 1
ATOM 1148 O O . THR A 1 146 ? -23.664 -3.534 47.262 1.00 91.25 146 THR A O 1
ATOM 1151 N N . SER A 1 147 ? -23.660 -4.157 45.103 1.00 81.00 147 SER A N 1
ATOM 1152 C CA . SER A 1 147 ? -24.940 -4.886 45.151 1.00 81.00 147 SER A CA 1
ATOM 1153 C C . SER A 1 147 ? -24.921 -6.075 46.120 1.00 81.00 147 SER A C 1
ATOM 1155 O O . SER A 1 147 ? -25.922 -6.347 46.779 1.00 81.00 147 SER A O 1
ATOM 1157 N N . LYS A 1 148 ? -23.788 -6.778 46.268 1.00 78.12 148 LYS A N 1
ATOM 1158 C CA . LYS A 1 148 ? -23.645 -7.855 47.270 1.00 78.12 148 LYS A CA 1
ATOM 1159 C C . LYS A 1 148 ? -23.642 -7.307 48.702 1.00 78.12 148 LYS A C 1
ATOM 1161 O O . LYS A 1 148 ? -24.237 -7.913 49.596 1.00 78.12 148 LYS A O 1
ATOM 1166 N N . ILE A 1 149 ? -23.004 -6.157 48.915 1.00 70.62 149 ILE A N 1
ATOM 1167 C CA . ILE A 1 149 ? -22.909 -5.509 50.231 1.00 70.62 149 ILE A CA 1
ATOM 1168 C C . ILE A 1 149 ? -24.281 -4.965 50.664 1.00 70.62 149 ILE A C 1
ATOM 1170 O O . ILE A 1 149 ? -24.706 -5.188 51.796 1.00 70.62 149 ILE A O 1
ATOM 1174 N N . THR A 1 150 ? -25.026 -4.315 49.767 1.00 65.50 150 THR A N 1
ATOM 1175 C CA . THR A 1 150 ? -26.346 -3.748 50.095 1.00 65.50 150 THR A CA 1
ATOM 1176 C C . THR A 1 150 ? -27.447 -4.807 50.220 1.00 65.50 150 THR A C 1
ATOM 1178 O O . THR A 1 150 ? -28.322 -4.670 51.075 1.00 65.50 150 THR A O 1
ATOM 1181 N N . ALA A 1 151 ? -27.393 -5.899 49.446 1.00 61.97 151 ALA A N 1
ATOM 1182 C CA . ALA A 1 151 ? -28.392 -6.974 49.506 1.00 61.97 151 ALA A CA 1
ATOM 1183 C C . ALA A 1 151 ? -28.301 -7.844 50.776 1.00 61.97 151 ALA A C 1
ATOM 1185 O O . ALA A 1 151 ? -29.299 -8.423 51.205 1.00 61.97 151 ALA A O 1
ATOM 1186 N N . THR A 1 152 ? -27.122 -7.944 51.396 1.00 60.94 152 THR A N 1
ATOM 1187 C CA . THR A 1 152 ? -26.918 -8.726 52.631 1.00 60.94 152 THR A CA 1
ATOM 1188 C C . THR A 1 152 ? -27.204 -7.924 53.906 1.00 60.94 152 THR A C 1
ATOM 1190 O O . THR A 1 152 ? -27.543 -8.515 54.928 1.00 60.94 152 THR A O 1
ATOM 1193 N N . GLY A 1 153 ? -27.181 -6.587 53.839 1.00 56.31 153 GLY A N 1
ATOM 1194 C CA . GLY A 1 153 ? -27.464 -5.695 54.970 1.00 56.31 153 GLY A CA 1
ATOM 1195 C C . GLY A 1 153 ? -28.943 -5.539 55.359 1.00 56.31 153 GLY A C 1
ATOM 1196 O O . GLY A 1 153 ? -29.221 -5.064 56.457 1.00 56.31 153 GLY A O 1
ATOM 1197 N N . SER A 1 154 ? -29.908 -5.944 54.518 1.00 56.94 154 SER A N 1
ATOM 1198 C CA . SER A 1 154 ? -31.347 -5.762 54.815 1.00 56.94 154 SER A CA 1
ATOM 1199 C C . SER A 1 154 ? -32.052 -6.987 55.419 1.00 56.94 154 SER A C 1
ATOM 1201 O O . SER A 1 154 ? -33.205 -6.885 55.836 1.00 56.94 154 SER A O 1
ATOM 1203 N N . ARG A 1 155 ? -31.382 -8.145 55.521 1.00 58.31 155 ARG A N 1
ATOM 1204 C CA . ARG A 1 155 ? -31.988 -9.402 56.012 1.00 58.31 155 ARG A CA 1
ATOM 1205 C C . ARG A 1 155 ? -31.884 -9.645 57.526 1.00 58.31 155 ARG A C 1
ATOM 1207 O O . ARG A 1 155 ? -32.380 -10.661 57.998 1.00 58.31 155 ARG A O 1
ATOM 1214 N N . GLY A 1 156 ? -31.303 -8.724 58.296 1.00 58.62 156 GLY A N 1
ATOM 1215 C CA . GLY A 1 156 ? -31.082 -8.870 59.742 1.00 58.62 156 GLY A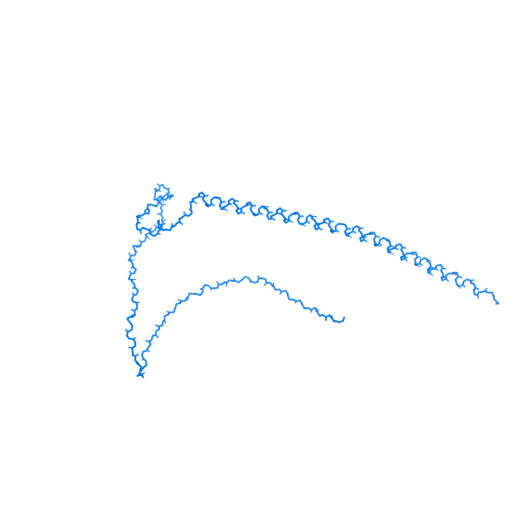 CA 1
ATOM 1216 C C . GLY A 1 156 ? -31.970 -7.985 60.622 1.00 58.62 156 GLY A C 1
ATOM 1217 O O . GLY A 1 156 ? -31.440 -7.199 61.399 1.00 58.62 156 GLY A O 1
ATOM 1218 N N . LYS A 1 157 ? -33.301 -8.067 60.495 1.00 51.62 157 LYS A N 1
ATOM 1219 C CA . LYS A 1 157 ? -34.252 -7.519 61.486 1.00 51.62 157 LYS A CA 1
ATOM 1220 C C . LYS A 1 157 ? -35.583 -8.278 61.422 1.00 51.62 157 LYS A C 1
ATOM 1222 O O . LYS A 1 157 ? -36.508 -7.854 60.736 1.00 51.62 157 LYS A O 1
ATOM 1227 N N . LYS A 1 158 ? -35.653 -9.411 62.116 1.00 43.28 158 LYS A N 1
ATOM 1228 C CA . LYS A 1 158 ? -36.872 -10.005 62.678 1.00 43.28 158 LYS A CA 1
ATOM 1229 C C . LYS A 1 158 ? -36.493 -10.766 63.934 1.00 43.28 158 LYS A C 1
ATOM 1231 O O . LYS A 1 158 ? -35.421 -11.407 63.897 1.00 43.28 158 LYS A O 1
#

InterPro domains:
  IPR019357 Short coiled-coil protein [PF10224] (81-154)